Protein AF-A0A5R8U730-F1 (afdb_monomer_lite)

Foldseek 3Di:
DPVVVVVVVCVVCVCVCVCVVCDPPCDPPRYPVPDDDDPPPDQLQRVLVVLLVPDDVVLSLLLQLVVQVLFVVVCVPPQVPGAASDDPCCCPPDPDDHSNLSVSCSVVVVSQPVSSVGDDDDPVCVVVSSVVSVVVCVVVVRD

Structure (mmCIF, N/CA/C/O backbone):
data_AF-A0A5R8U730-F1
#
_entry.id   AF-A0A5R8U730-F1
#
loop_
_atom_site.group_PDB
_atom_site.id
_atom_site.type_symbol
_atom_site.label_atom_id
_atom_site.label_alt_id
_atom_site.label_comp_id
_atom_site.label_asym_id
_atom_site.label_entity_id
_atom_site.label_seq_id
_atom_site.pdbx_PDB_ins_code
_atom_site.Cartn_x
_atom_site.Cartn_y
_atom_site.Cartn_z
_atom_site.occupancy
_atom_site.B_iso_or_equiv
_atom_site.auth_seq_id
_atom_site.auth_comp_id
_atom_site.auth_asym_id
_atom_site.auth_atom_id
_atom_site.pdbx_PDB_model_num
ATOM 1 N N . LEU A 1 1 ? 39.259 -8.592 -41.202 1.00 67.50 1 LEU A N 1
ATOM 2 C CA . LEU A 1 1 ? 38.233 -8.203 -40.204 1.00 67.50 1 LEU A CA 1
ATOM 3 C C . LEU A 1 1 ? 38.074 -9.376 -39.249 1.00 67.50 1 LEU A C 1
ATOM 5 O O . LEU A 1 1 ? 37.903 -10.472 -39.754 1.00 67.50 1 LEU A O 1
ATOM 9 N N . GLU A 1 2 ? 38.203 -9.172 -37.933 1.00 87.56 2 GLU A N 1
ATOM 10 C CA . GLU A 1 2 ? 38.103 -10.223 -36.897 1.00 87.56 2 GLU A CA 1
ATOM 11 C C . GLU A 1 2 ? 36.665 -10.329 -36.352 1.00 87.56 2 GLU A C 1
ATOM 13 O O . GLU A 1 2 ? 36.294 -9.559 -35.462 1.00 87.56 2 GLU A O 1
ATOM 18 N N . PRO A 1 3 ? 35.821 -11.239 -36.865 1.00 86.38 3 PRO A N 1
ATOM 19 C CA . PRO A 1 3 ? 34.377 -11.198 -36.610 1.00 86.38 3 PRO A CA 1
ATOM 20 C C . PRO A 1 3 ? 34.025 -11.447 -35.136 1.00 86.38 3 PRO A C 1
ATOM 22 O O . PRO A 1 3 ? 33.145 -10.794 -34.584 1.00 86.38 3 PRO A O 1
ATOM 25 N N . GLU A 1 4 ? 34.784 -12.328 -34.483 1.00 88.12 4 GLU A N 1
ATOM 26 C CA . GLU A 1 4 ? 34.687 -12.690 -33.060 1.00 88.12 4 GLU A CA 1
ATOM 27 C C . GLU A 1 4 ? 34.870 -11.491 -32.113 1.00 88.12 4 GLU A C 1
ATOM 29 O O . GLU A 1 4 ? 34.226 -11.383 -31.066 1.00 88.12 4 GLU A O 1
ATOM 34 N N . THR A 1 5 ? 35.783 -10.581 -32.456 1.00 86.12 5 THR A N 1
ATOM 35 C CA . THR A 1 5 ? 36.092 -9.396 -31.645 1.00 86.12 5 THR A CA 1
ATOM 36 C C . THR A 1 5 ? 34.988 -8.346 -31.797 1.00 86.12 5 THR A C 1
ATOM 38 O O . THR A 1 5 ? 34.553 -7.748 -30.810 1.00 86.12 5 THR A O 1
ATOM 41 N N . TRP A 1 6 ? 34.471 -8.176 -33.017 1.00 87.56 6 TRP A N 1
ATOM 42 C CA . TRP A 1 6 ? 33.364 -7.264 -33.311 1.00 87.56 6 TRP A CA 1
ATOM 43 C C . TRP A 1 6 ? 32.038 -7.726 -32.701 1.00 87.56 6 TRP A C 1
ATOM 45 O O . TRP A 1 6 ? 31.327 -6.905 -32.126 1.00 87.56 6 TRP A O 1
ATOM 55 N N . ALA A 1 7 ? 31.736 -9.027 -32.733 1.00 88.44 7 ALA A N 1
ATOM 56 C CA . ALA A 1 7 ? 30.533 -9.583 -32.111 1.00 88.44 7 ALA A CA 1
ATOM 57 C C . ALA A 1 7 ? 30.479 -9.284 -30.602 1.00 88.44 7 ALA A C 1
ATOM 59 O O . ALA A 1 7 ? 29.495 -8.728 -30.114 1.00 88.44 7 ALA A O 1
ATOM 60 N N . ARG A 1 8 ? 31.583 -9.525 -29.878 1.00 87.31 8 ARG A N 1
ATOM 61 C CA . ARG A 1 8 ? 31.698 -9.218 -28.438 1.00 87.31 8 ARG A CA 1
ATOM 62 C C . ARG A 1 8 ? 31.551 -7.728 -28.126 1.00 87.31 8 ARG A C 1
ATOM 64 O O . ARG A 1 8 ? 31.033 -7.359 -27.071 1.00 87.31 8 ARG A O 1
ATOM 71 N N . MET A 1 9 ? 32.013 -6.854 -29.020 1.00 85.38 9 MET A N 1
ATOM 72 C CA . MET A 1 9 ? 31.825 -5.408 -28.879 1.00 85.38 9 MET A CA 1
ATOM 73 C C . MET A 1 9 ? 30.354 -5.015 -29.079 1.00 85.38 9 MET A C 1
ATOM 75 O O . MET A 1 9 ? 29.812 -4.265 -28.267 1.00 85.38 9 MET A O 1
ATOM 79 N N . CYS A 1 10 ? 29.695 -5.547 -30.111 1.00 84.44 10 CYS A N 1
ATOM 80 C CA . CYS A 1 10 ? 28.279 -5.301 -30.381 1.00 84.44 10 CYS A CA 1
ATOM 81 C C . CYS A 1 10 ? 27.374 -5.802 -29.245 1.00 84.44 10 CYS A C 1
ATOM 83 O O . CYS A 1 10 ? 26.466 -5.079 -28.837 1.00 84.44 10 CYS A O 1
ATOM 85 N N . GLU A 1 11 ? 27.654 -6.973 -28.665 1.00 86.44 11 GLU A N 1
ATOM 86 C CA . GLU A 1 11 ? 26.903 -7.509 -27.519 1.00 86.44 11 GLU A CA 1
ATOM 87 C C . GLU A 1 11 ? 26.952 -6.584 -26.298 1.00 86.44 11 GLU A C 1
ATOM 89 O O . GLU A 1 11 ? 25.924 -6.322 -25.673 1.00 86.44 11 GLU A O 1
ATOM 94 N N . ARG A 1 12 ? 28.123 -6.010 -25.990 1.00 84.50 12 ARG A N 1
ATOM 95 C CA . ARG A 1 12 ? 28.273 -5.064 -24.870 1.00 84.50 12 ARG A CA 1
ATOM 96 C C . ARG A 1 12 ? 27.433 -3.798 -25.041 1.00 84.50 12 ARG A C 1
ATOM 98 O O . ARG A 1 12 ? 26.999 -3.223 -24.046 1.00 84.50 12 ARG A O 1
ATOM 105 N N . VAL A 1 13 ? 27.208 -3.361 -26.280 1.00 80.44 13 VAL A N 1
ATOM 106 C CA . VAL A 1 13 ? 26.470 -2.125 -26.600 1.00 80.44 13 VAL A CA 1
ATOM 107 C C . VAL A 1 13 ? 24.984 -2.394 -26.881 1.00 80.44 13 VAL A C 1
ATOM 109 O O . VAL A 1 13 ? 24.175 -1.469 -26.821 1.00 80.44 13 VAL A O 1
ATOM 112 N N . SER A 1 14 ? 24.584 -3.656 -27.080 1.00 76.81 14 SER A N 1
ATOM 113 C CA . SER A 1 14 ? 23.208 -4.053 -27.420 1.00 76.81 14 SER A CA 1
ATOM 114 C C . SER A 1 14 ? 22.145 -3.600 -26.404 1.00 76.81 14 SER A C 1
ATOM 116 O O . SER A 1 14 ? 20.974 -3.494 -26.758 1.00 76.81 14 SER A O 1
ATOM 118 N N . GLY A 1 15 ? 22.525 -3.313 -25.154 1.00 73.12 15 GLY A N 1
ATOM 119 C CA . GLY A 1 15 ? 21.620 -2.816 -24.110 1.00 73.12 15 GLY A CA 1
ATOM 120 C C . GLY A 1 15 ? 21.614 -1.295 -23.914 1.00 73.12 15 GLY A C 1
ATOM 121 O O . GLY A 1 15 ? 20.740 -0.788 -23.213 1.00 73.12 15 GLY A O 1
ATOM 122 N N . ALA A 1 16 ? 22.544 -0.546 -24.517 1.00 80.12 16 ALA A N 1
ATOM 123 C CA . ALA A 1 16 ? 22.732 0.883 -24.236 1.00 80.12 16 ALA A CA 1
ATOM 124 C C . ALA A 1 16 ? 21.525 1.750 -24.653 1.00 80.12 16 ALA A C 1
ATOM 126 O O . ALA A 1 16 ? 21.223 2.748 -24.004 1.00 80.12 16 ALA A O 1
ATOM 127 N N . ALA A 1 17 ? 20.795 1.337 -25.694 1.00 74.69 17 ALA A N 1
ATOM 128 C CA . ALA A 1 17 ? 19.602 2.030 -26.185 1.00 74.69 17 ALA A CA 1
ATOM 129 C C . ALA A 1 17 ? 18.300 1.633 -25.460 1.00 74.69 17 ALA A C 1
ATOM 131 O O . ALA A 1 17 ? 17.263 2.254 -25.687 1.00 74.69 17 ALA A O 1
ATOM 132 N N . SER A 1 18 ? 18.331 0.628 -24.574 1.00 70.38 18 SER A N 1
ATOM 133 C CA . SER A 1 18 ? 17.130 0.132 -23.882 1.00 70.38 18 SER A CA 1
ATOM 134 C C . SER A 1 18 ? 16.430 1.226 -23.070 1.00 70.38 18 SER A C 1
ATOM 136 O O . SER A 1 18 ? 15.211 1.349 -23.127 1.00 70.38 18 SER A O 1
ATOM 138 N N . GLY A 1 19 ? 17.188 2.093 -22.393 1.00 67.44 19 GLY A N 1
ATOM 139 C CA . GLY A 1 19 ? 16.629 3.234 -21.670 1.00 67.44 19 GLY A CA 1
ATOM 140 C C . GLY A 1 19 ? 15.845 4.185 -22.579 1.00 67.44 19 GLY A C 1
ATOM 141 O O . GLY A 1 19 ? 14.749 4.588 -22.222 1.00 67.44 19 GLY A O 1
ATOM 142 N N . ALA A 1 20 ? 16.348 4.497 -23.776 1.00 72.50 20 ALA A N 1
ATOM 143 C CA . ALA A 1 20 ? 15.656 5.380 -24.719 1.00 72.50 20 ALA A CA 1
ATOM 144 C C . ALA A 1 20 ? 14.401 4.731 -25.329 1.00 72.50 20 ALA A C 1
ATOM 146 O O . ALA A 1 20 ? 13.401 5.416 -25.537 1.00 72.50 20 ALA A O 1
ATOM 147 N N . LEU A 1 21 ? 14.445 3.419 -25.578 1.00 70.88 21 LEU A N 1
ATOM 148 C CA . LEU A 1 21 ? 13.317 2.657 -26.118 1.00 70.88 21 LEU A CA 1
ATOM 149 C C . LEU A 1 21 ? 12.188 2.503 -25.089 1.00 70.88 21 LEU A C 1
ATOM 151 O O . LEU A 1 21 ? 11.030 2.747 -25.409 1.00 70.88 21 LEU A O 1
ATOM 155 N N . TYR A 1 22 ? 12.523 2.169 -23.840 1.00 65.31 22 TYR A N 1
ATOM 156 C CA . TYR A 1 22 ? 11.533 1.806 -22.822 1.00 65.31 22 TYR A CA 1
ATOM 157 C C . TYR A 1 22 ? 11.167 2.938 -21.848 1.00 65.31 22 TYR A C 1
ATOM 159 O O . TYR A 1 22 ? 10.147 2.830 -21.171 1.00 65.31 22 TYR A O 1
ATOM 167 N N . ALA A 1 23 ? 11.925 4.043 -21.766 1.00 60.84 23 ALA A N 1
ATOM 168 C CA . ALA A 1 23 ? 11.637 5.124 -20.805 1.00 60.84 23 ALA A CA 1
ATOM 169 C C . ALA A 1 23 ? 10.269 5.797 -21.013 1.00 60.84 23 ALA A C 1
ATOM 171 O O . ALA A 1 23 ? 9.670 6.279 -20.049 1.00 60.84 23 ALA A O 1
ATOM 172 N N . ASN A 1 24 ? 9.774 5.828 -22.254 1.00 57.91 24 ASN A N 1
ATOM 173 C CA . ASN A 1 24 ? 8.468 6.396 -22.597 1.00 57.91 24 ASN A CA 1
ATOM 174 C C . ASN A 1 24 ? 7.359 5.343 -22.725 1.00 57.91 24 ASN A C 1
ATOM 176 O O . ASN A 1 24 ? 6.182 5.708 -22.818 1.00 57.91 24 ASN A O 1
ATOM 180 N N . GLU A 1 25 ? 7.695 4.051 -22.705 1.00 58.91 25 GLU A N 1
ATOM 181 C CA . GLU A 1 25 ? 6.683 3.005 -22.701 1.00 58.91 25 GLU A CA 1
ATOM 182 C C . GLU A 1 25 ? 5.995 2.986 -21.343 1.00 58.91 25 GLU A C 1
ATOM 184 O O . GLU A 1 25 ? 6.603 2.746 -20.304 1.00 58.91 25 GLU A O 1
ATOM 189 N N . SER A 1 26 ? 4.689 3.244 -21.346 1.00 53.78 26 SER A N 1
ATOM 190 C CA . SER A 1 26 ? 3.850 3.258 -20.147 1.00 53.78 26 SER A CA 1
ATOM 191 C C . SER A 1 26 ? 3.392 1.847 -19.736 1.00 53.78 26 SER A C 1
ATOM 193 O O . SER A 1 26 ? 2.219 1.622 -19.452 1.00 53.78 26 SER A O 1
ATOM 195 N N . GLY A 1 27 ? 4.322 0.885 -19.736 1.00 52.81 27 GLY A N 1
ATOM 196 C CA . GLY A 1 27 ? 4.113 -0.502 -19.307 1.00 52.81 27 GLY A CA 1
ATOM 197 C C . GLY A 1 27 ? 4.359 -0.758 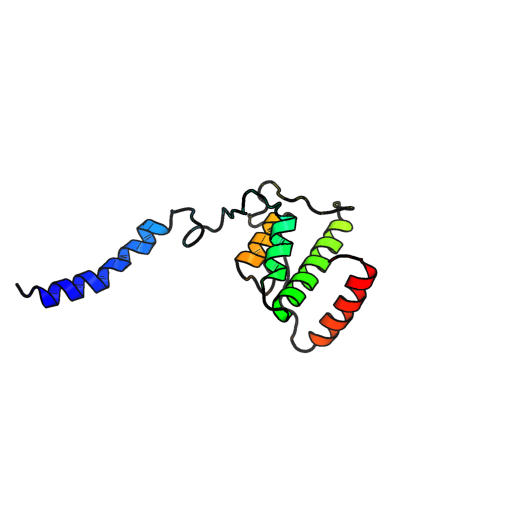-17.811 1.00 52.81 27 GLY A C 1
ATOM 198 O O . GLY A 1 27 ? 4.865 0.087 -17.079 1.00 52.81 27 GLY A O 1
ATOM 199 N N . ALA A 1 28 ? 4.031 -1.960 -17.334 1.00 51.25 28 ALA A N 1
ATOM 200 C CA . ALA A 1 28 ? 4.150 -2.323 -15.915 1.00 51.25 28 ALA A CA 1
ATOM 201 C C . ALA A 1 28 ? 5.602 -2.423 -15.391 1.00 51.25 28 ALA A C 1
ATOM 203 O O . ALA A 1 28 ? 5.801 -2.394 -14.180 1.00 51.25 28 ALA A O 1
ATOM 204 N N . TYR A 1 29 ? 6.596 -2.550 -16.282 1.00 49.34 29 TYR A N 1
ATOM 205 C CA . TYR A 1 29 ? 7.969 -2.930 -15.921 1.00 49.34 29 TYR A CA 1
ATOM 206 C C . TYR A 1 29 ? 8.986 -1.768 -15.965 1.00 49.34 29 TYR A C 1
ATOM 208 O O . TYR A 1 29 ? 9.798 -1.647 -15.054 1.00 49.34 29 TYR A O 1
ATOM 216 N N . PHE A 1 30 ? 8.925 -0.881 -16.972 1.00 49.22 30 PHE A N 1
ATOM 217 C CA . PHE A 1 30 ? 9.907 0.210 -17.164 1.00 49.22 30 PHE A CA 1
ATOM 218 C C . PHE A 1 30 ? 9.330 1.639 -17.066 1.00 49.22 30 PHE A C 1
ATOM 220 O O . PHE A 1 30 ? 10.084 2.610 -17.091 1.00 49.22 30 PHE A O 1
ATOM 227 N N . ALA A 1 31 ? 8.011 1.801 -16.922 1.00 52.47 31 ALA A N 1
ATOM 228 C CA . ALA A 1 31 ? 7.358 3.102 -17.060 1.00 52.47 31 ALA A CA 1
ATOM 229 C C . ALA A 1 31 ? 7.421 4.031 -15.842 1.00 52.47 31 ALA A C 1
ATOM 231 O O . ALA A 1 31 ? 7.448 3.605 -14.681 1.00 52.47 31 ALA A O 1
ATOM 232 N N . LEU A 1 32 ? 7.168 5.325 -16.106 1.00 53.03 32 LEU A N 1
ATOM 233 C CA . LEU A 1 32 ? 6.401 6.179 -15.193 1.00 53.03 32 LEU A CA 1
ATOM 234 C C . LEU A 1 32 ? 5.197 5.374 -14.678 1.00 53.03 32 LEU A C 1
ATOM 236 O O . LEU A 1 32 ? 4.263 5.132 -15.433 1.00 53.03 32 LEU A O 1
ATOM 240 N N . HIS A 1 33 ? 5.224 4.968 -13.406 1.00 56.75 33 HIS A N 1
ATOM 241 C CA . HIS A 1 33 ? 4.247 4.116 -12.714 1.00 56.75 33 HIS A CA 1
ATOM 242 C C . HIS A 1 33 ? 2.845 4.768 -12.594 1.00 56.75 33 HIS A C 1
ATOM 244 O O . HIS A 1 33 ? 2.320 4.981 -11.493 1.00 56.75 33 HIS A O 1
ATOM 250 N N . LYS A 1 34 ? 2.266 5.166 -13.727 1.00 57.81 34 LYS A N 1
ATOM 251 C CA . LYS A 1 34 ? 1.013 5.906 -13.879 1.00 57.81 34 LYS A CA 1
ATOM 252 C C . LYS A 1 34 ? -0.177 4.976 -14.060 1.00 57.81 34 LYS A C 1
ATOM 254 O O . LYS A 1 34 ? -1.290 5.394 -13.774 1.00 57.81 34 LYS A O 1
ATOM 259 N N . ARG A 1 35 ? 0.039 3.742 -14.519 1.00 66.50 35 ARG A N 1
ATOM 260 C CA . ARG A 1 35 ? -1.029 2.778 -14.788 1.00 66.50 35 ARG A CA 1
ATOM 261 C C . ARG A 1 35 ? -0.723 1.453 -14.109 1.00 66.50 35 ARG A C 1
ATOM 263 O O . ARG A 1 35 ? 0.337 0.878 -14.315 1.00 66.50 35 ARG A O 1
ATOM 270 N N . ILE A 1 36 ? -1.659 1.010 -13.279 1.00 81.00 36 ILE A N 1
ATOM 271 C CA . ILE A 1 36 ? -1.699 -0.340 -12.725 1.00 81.00 36 ILE A CA 1
ATOM 272 C C . ILE A 1 36 ? -2.967 -1.009 -13.239 1.00 81.00 36 ILE A C 1
ATOM 274 O O . ILE A 1 36 ? -4.003 -0.357 -13.366 1.00 81.00 36 ILE A O 1
ATOM 278 N N . SER A 1 37 ? -2.881 -2.298 -13.541 1.00 83.62 37 SER A N 1
ATOM 279 C CA . SER A 1 37 ? -4.013 -3.112 -13.974 1.00 83.62 37 SER A CA 1
ATOM 280 C C . SER A 1 37 ? -4.295 -4.190 -12.937 1.00 83.62 37 SER A C 1
ATOM 282 O O . SER A 1 37 ? -3.370 -4.807 -12.411 1.00 83.62 37 SER A O 1
ATOM 284 N N . LYS A 1 38 ? -5.576 -4.432 -12.673 1.00 89.75 38 LYS A N 1
ATOM 285 C CA . LYS A 1 38 ? -6.061 -5.594 -11.925 1.00 89.75 38 LYS A CA 1
ATOM 286 C C . LYS A 1 38 ? -6.675 -6.611 -12.895 1.00 89.75 38 LYS A C 1
ATOM 288 O O . LYS A 1 38 ? -7.121 -6.201 -13.972 1.00 89.75 38 LYS A O 1
ATOM 293 N N . PRO A 1 39 ? -6.760 -7.900 -12.533 1.00 91.00 39 PRO A N 1
ATOM 294 C CA . PRO A 1 39 ? -7.528 -8.865 -13.314 1.00 91.00 39 PRO A CA 1
ATOM 295 C C . PRO A 1 39 ? -8.997 -8.434 -13.454 1.00 91.00 39 PRO A C 1
ATOM 297 O O . PRO A 1 39 ? -9.563 -7.815 -12.549 1.00 91.00 39 PRO A O 1
ATOM 300 N N . ALA A 1 40 ? -9.625 -8.767 -14.585 1.00 89.12 40 ALA A N 1
ATOM 301 C CA . ALA A 1 40 ? -10.964 -8.278 -14.935 1.00 89.12 40 ALA A CA 1
ATOM 302 C C . ALA A 1 40 ? -12.056 -8.673 -13.922 1.00 89.12 40 ALA A C 1
ATOM 304 O O . ALA A 1 40 ? -12.980 -7.901 -13.691 1.00 89.12 40 ALA A O 1
ATOM 305 N N . HIS A 1 41 ? -11.923 -9.840 -13.287 1.00 90.81 41 HIS A N 1
ATOM 306 C CA . HIS A 1 41 ? -12.890 -10.384 -12.328 1.00 90.81 41 HIS A CA 1
ATOM 307 C C . HIS A 1 41 ? -12.723 -9.857 -10.893 1.00 90.81 41 HIS A C 1
ATOM 309 O O . HIS A 1 41 ? -13.507 -10.215 -10.020 1.00 90.81 41 HIS A O 1
ATOM 315 N N . HIS A 1 42 ? -11.722 -9.013 -10.628 1.00 91.88 42 HIS A N 1
ATOM 316 C CA . HIS A 1 42 ? -11.488 -8.444 -9.302 1.00 91.88 42 HIS A CA 1
ATOM 317 C C . HIS A 1 42 ? -11.942 -6.985 -9.220 1.00 91.88 42 HIS A C 1
ATOM 319 O O . HIS A 1 42 ? -11.743 -6.211 -10.153 1.00 91.88 42 HIS A O 1
ATOM 325 N N . THR A 1 43 ? -12.487 -6.573 -8.077 1.00 95.69 43 THR A N 1
ATOM 326 C CA . THR A 1 43 ? -12.478 -5.170 -7.609 1.00 95.69 43 THR A CA 1
ATOM 327 C C . THR A 1 43 ? -11.099 -4.822 -7.048 1.00 95.69 43 THR A C 1
ATOM 329 O O . THR A 1 43 ? -10.347 -5.733 -6.687 1.00 95.69 43 THR A O 1
ATOM 332 N N . TRP A 1 44 ? -10.733 -3.543 -6.937 1.00 95.19 44 TRP A N 1
ATOM 333 C CA . TRP A 1 44 ? -9.448 -3.184 -6.317 1.00 95.19 44 TRP A CA 1
ATOM 334 C C . TRP A 1 44 ? -9.386 -3.618 -4.862 1.00 95.19 44 TRP A C 1
ATOM 336 O O . TRP A 1 44 ? -8.361 -4.139 -4.433 1.00 95.19 44 TRP A O 1
ATOM 346 N N . ARG A 1 45 ? -10.492 -3.501 -4.125 1.00 95.00 45 ARG A N 1
ATOM 347 C CA . ARG A 1 45 ? -10.594 -4.044 -2.772 1.00 95.00 45 ARG A CA 1
ATOM 348 C C . ARG A 1 45 ? -10.333 -5.549 -2.724 1.00 95.00 45 ARG A C 1
ATOM 350 O O . ARG A 1 45 ? -9.482 -5.986 -1.955 1.00 95.00 45 ARG A O 1
ATOM 357 N N . SER A 1 46 ? -11.009 -6.346 -3.559 1.00 95.31 46 SER A N 1
ATOM 358 C CA . SER A 1 46 ? -10.792 -7.805 -3.583 1.00 95.31 46 SER A CA 1
ATOM 359 C C . SER A 1 46 ? -9.367 -8.169 -4.006 1.00 95.31 46 SER A C 1
ATOM 361 O O . SER A 1 46 ? -8.783 -9.105 -3.467 1.00 95.31 46 SER A O 1
ATOM 363 N N . TYR A 1 47 ? -8.782 -7.390 -4.919 1.00 95.44 47 TYR A N 1
ATOM 364 C CA . TYR A 1 47 ? -7.411 -7.584 -5.360 1.00 95.44 47 TYR A CA 1
ATOM 365 C C . TYR A 1 47 ? -6.407 -7.256 -4.251 1.00 95.44 47 TYR A C 1
ATOM 367 O O . TYR A 1 47 ? -5.452 -8.000 -4.060 1.00 95.44 47 TYR A O 1
ATOM 375 N N . ALA A 1 48 ? -6.643 -6.202 -3.461 1.00 95.69 48 ALA A N 1
ATOM 376 C CA . ALA A 1 48 ? -5.824 -5.890 -2.292 1.00 95.69 48 ALA A CA 1
ATOM 377 C C . ALA A 1 48 ? -5.826 -7.043 -1.279 1.00 95.69 48 ALA A C 1
ATOM 379 O O . ALA A 1 48 ? -4.763 -7.407 -0.783 1.00 95.69 48 ALA A O 1
ATOM 380 N N . MET A 1 49 ? -6.994 -7.638 -1.007 1.00 95.50 49 MET A N 1
ATOM 381 C CA . MET A 1 49 ? -7.097 -8.795 -0.107 1.00 95.50 49 MET A CA 1
ATOM 382 C C . MET A 1 49 ? -6.326 -9.995 -0.655 1.00 95.50 49 MET A C 1
ATOM 384 O O . MET A 1 49 ? -5.484 -10.546 0.045 1.00 95.50 49 MET A O 1
ATOM 388 N N . PHE A 1 50 ? -6.516 -10.318 -1.937 1.00 95.50 50 PHE A N 1
ATOM 389 C CA . PHE A 1 50 ? -5.766 -11.381 -2.605 1.00 95.50 50 PHE A CA 1
ATOM 390 C C . PHE A 1 50 ? -4.245 -11.177 -2.497 1.00 95.50 50 PHE A C 1
ATOM 392 O O . PHE A 1 50 ? -3.517 -12.096 -2.133 1.00 95.50 50 PHE A O 1
ATOM 399 N N . LEU A 1 51 ? -3.753 -9.959 -2.750 1.00 94.44 51 LEU A N 1
ATOM 400 C CA . LEU A 1 51 ? -2.327 -9.643 -2.628 1.00 94.44 51 LEU A CA 1
ATOM 401 C C . LEU A 1 51 ? -1.803 -9.838 -1.197 1.00 94.44 51 LEU A C 1
ATOM 403 O O . LEU A 1 51 ? -0.673 -10.292 -1.022 1.00 94.44 51 LEU A O 1
ATOM 407 N N . LEU A 1 52 ? -2.605 -9.498 -0.185 1.00 95.50 52 LEU A N 1
ATOM 408 C CA . LEU A 1 52 ? -2.257 -9.694 1.225 1.00 95.50 52 LEU A CA 1
ATOM 409 C C . LEU A 1 52 ? -2.251 -11.173 1.630 1.00 95.50 52 LEU A C 1
ATOM 411 O O . LEU A 1 52 ? -1.489 -11.547 2.520 1.00 95.50 52 LEU A O 1
ATOM 415 N N . ASP A 1 53 ? -3.075 -12.003 0.998 1.00 95.12 53 ASP A N 1
ATOM 416 C CA . ASP A 1 53 ? -3.172 -13.433 1.307 1.00 95.12 53 ASP A CA 1
ATOM 417 C C . ASP A 1 53 ? -2.057 -14.253 0.645 1.00 95.12 53 ASP A C 1
ATOM 419 O O . ASP A 1 53 ? -1.614 -15.255 1.200 1.00 95.12 53 ASP A O 1
ATOM 423 N N . VAL A 1 54 ? -1.558 -13.811 -0.513 1.00 94.88 54 VAL A N 1
ATOM 424 C CA . VAL A 1 54 ? -0.483 -14.502 -1.249 1.00 94.88 54 VAL A CA 1
ATOM 425 C C . VAL A 1 54 ? 0.916 -14.178 -0.701 1.00 94.88 54 VAL A C 1
ATOM 427 O O . VAL A 1 54 ? 1.867 -14.924 -0.934 1.00 94.88 54 VAL A O 1
ATOM 430 N N . MET A 1 55 ? 1.083 -13.069 0.024 1.00 93.25 55 MET A N 1
ATOM 431 C CA . MET A 1 55 ? 2.390 -12.655 0.547 1.00 93.25 55 MET A CA 1
ATOM 432 C C . MET A 1 55 ? 2.731 -13.292 1.910 1.00 93.25 55 MET A C 1
ATOM 434 O O . MET A 1 55 ? 1.833 -13.704 2.643 1.00 93.25 55 MET A O 1
ATOM 438 N N . PRO A 1 56 ? 4.021 -13.336 2.310 1.00 96.31 56 PRO A N 1
ATOM 439 C CA . PRO A 1 56 ? 4.425 -13.895 3.600 1.00 96.31 56 PRO A CA 1
ATOM 440 C C . PRO A 1 56 ? 3.716 -13.235 4.788 1.00 96.31 56 PRO A C 1
ATOM 442 O O . PRO A 1 56 ? 3.616 -12.007 4.854 1.00 96.31 56 PRO A O 1
ATOM 445 N N . GLU A 1 57 ? 3.310 -14.046 5.766 1.00 93.75 57 GLU A N 1
ATOM 446 C CA . GLU A 1 57 ? 2.429 -13.651 6.876 1.00 93.75 57 GLU A CA 1
ATOM 447 C C . GLU A 1 57 ? 2.903 -12.395 7.623 1.00 93.75 57 GLU A C 1
ATOM 449 O O . GLU A 1 57 ? 2.133 -11.456 7.821 1.00 93.75 57 GLU A O 1
ATOM 454 N N . ARG A 1 58 ? 4.195 -12.318 7.961 1.00 92.00 58 ARG A N 1
ATOM 455 C CA . ARG A 1 58 ? 4.777 -11.163 8.667 1.00 92.00 58 ARG A CA 1
ATOM 456 C C . ARG A 1 58 ? 4.654 -9.861 7.869 1.00 92.00 58 ARG A C 1
ATOM 458 O O . ARG A 1 58 ? 4.392 -8.799 8.434 1.00 92.00 58 ARG A O 1
ATOM 465 N N . THR A 1 59 ? 4.867 -9.934 6.559 1.00 92.94 59 THR A N 1
ATOM 466 C CA . THR A 1 59 ? 4.758 -8.781 5.660 1.00 92.94 59 THR A CA 1
ATOM 467 C C . THR A 1 59 ? 3.293 -8.395 5.478 1.00 92.94 59 THR A C 1
ATOM 469 O O . THR A 1 59 ? 2.954 -7.214 5.569 1.00 92.94 59 THR A O 1
ATOM 472 N N . ALA A 1 60 ? 2.419 -9.390 5.314 1.00 94.75 60 ALA A N 1
ATOM 473 C CA . ALA A 1 60 ? 0.979 -9.198 5.228 1.00 94.75 60 ALA A CA 1
ATOM 474 C C . ALA A 1 60 ? 0.426 -8.500 6.476 1.00 94.75 60 ALA A C 1
ATOM 476 O O . ALA A 1 60 ? -0.314 -7.527 6.365 1.00 94.75 60 ALA A O 1
ATOM 477 N N . GLU A 1 61 ? 0.806 -8.953 7.674 1.00 93.75 61 GLU A N 1
ATOM 478 C CA . GLU A 1 61 ? 0.361 -8.369 8.940 1.00 93.75 61 GLU A CA 1
ATOM 479 C C . GLU A 1 61 ? 0.795 -6.906 9.074 1.00 93.75 61 GLU A C 1
ATOM 481 O O . GLU A 1 61 ? 0.001 -6.049 9.475 1.00 93.75 61 GLU A O 1
ATOM 486 N N . HIS A 1 62 ? 2.030 -6.592 8.679 1.00 93.69 62 HIS A N 1
ATOM 487 C CA . HIS A 1 62 ? 2.525 -5.219 8.661 1.00 93.69 62 HIS A CA 1
ATOM 488 C C . HIS A 1 62 ? 1.684 -4.317 7.746 1.00 93.69 62 HIS A C 1
ATOM 490 O O . HIS A 1 62 ? 1.239 -3.251 8.184 1.00 93.69 62 HIS A O 1
ATOM 496 N N . TYR A 1 63 ? 1.395 -4.755 6.516 1.00 95.44 63 TYR A N 1
ATOM 497 C CA . TYR A 1 63 ? 0.521 -4.009 5.609 1.00 95.44 63 TYR A CA 1
ATOM 498 C C . TYR A 1 63 ? -0.913 -3.909 6.137 1.00 95.44 63 TYR A C 1
ATOM 500 O O . TYR A 1 63 ? -1.465 -2.810 6.148 1.00 95.44 63 TYR A O 1
ATOM 508 N N . ARG A 1 64 ? -1.503 -4.997 6.652 1.00 95.38 64 ARG A N 1
ATOM 509 C CA . ARG A 1 64 ? -2.852 -4.993 7.251 1.00 95.38 64 ARG A CA 1
ATOM 510 C C . ARG A 1 64 ? -2.956 -3.977 8.386 1.00 95.38 64 ARG A C 1
ATOM 512 O O . ARG A 1 64 ? -3.914 -3.211 8.434 1.00 95.38 64 ARG A O 1
ATOM 519 N N . ASN A 1 65 ? -1.948 -3.896 9.255 1.00 94.19 65 ASN A N 1
ATOM 520 C CA . ASN A 1 65 ? -1.910 -2.910 10.337 1.00 94.19 65 ASN A CA 1
ATOM 521 C C . ASN A 1 65 ? -1.879 -1.467 9.809 1.00 94.19 65 ASN A C 1
ATOM 523 O O . ASN A 1 65 ? -2.578 -0.603 10.338 1.00 94.19 65 ASN A O 1
ATOM 527 N N . LYS A 1 66 ? -1.098 -1.191 8.759 1.00 94.69 66 LYS A N 1
ATOM 528 C CA . LYS A 1 66 ? -1.030 0.143 8.141 1.00 94.69 66 LYS A CA 1
ATOM 529 C C . LYS A 1 66 ? -2.326 0.501 7.414 1.00 94.69 66 LYS A C 1
ATOM 531 O O . LYS A 1 66 ? -2.848 1.593 7.623 1.00 94.69 66 LYS A O 1
ATOM 536 N N . ILE A 1 67 ? -2.881 -0.429 6.640 1.00 95.31 67 ILE A N 1
ATOM 537 C CA . ILE A 1 67 ? -4.149 -0.252 5.925 1.00 95.31 67 ILE A CA 1
ATOM 538 C C . ILE A 1 67 ? -5.293 -0.019 6.917 1.00 95.31 67 ILE A C 1
ATOM 540 O O . ILE A 1 67 ? -6.062 0.914 6.730 1.00 95.31 67 ILE A O 1
ATOM 544 N N . ALA A 1 68 ? -5.368 -0.770 8.020 1.00 94.44 68 ALA A N 1
ATOM 545 C CA . ALA A 1 68 ? -6.393 -0.560 9.044 1.00 94.44 68 ALA A CA 1
ATOM 546 C C . ALA A 1 68 ? -6.337 0.854 9.651 1.00 94.44 68 ALA A C 1
ATOM 548 O O . ALA A 1 68 ? -7.371 1.497 9.820 1.00 94.44 68 ALA A O 1
ATOM 549 N N . VAL A 1 69 ? -5.135 1.376 9.936 1.00 94.06 69 VAL A N 1
ATOM 550 C CA . VAL A 1 69 ? -4.970 2.769 10.397 1.00 94.06 69 VAL A CA 1
ATOM 551 C C . VAL A 1 69 ? -5.412 3.763 9.326 1.00 94.06 69 VAL A C 1
ATOM 553 O O . VAL A 1 69 ? -6.073 4.745 9.654 1.00 94.06 69 VAL A O 1
ATOM 556 N N . TYR A 1 70 ? -5.056 3.512 8.066 1.00 94.69 70 TYR A N 1
ATOM 557 C CA . TYR A 1 70 ? -5.428 4.362 6.937 1.00 94.69 70 TYR A CA 1
ATOM 558 C C . TYR A 1 70 ? -6.953 4.439 6.776 1.00 94.69 70 TYR A C 1
ATOM 560 O O . TYR A 1 70 ? -7.516 5.531 6.787 1.00 94.69 70 TYR A O 1
ATOM 568 N N . LEU A 1 71 ? -7.633 3.290 6.738 1.00 93.69 71 LEU A N 1
ATOM 569 C CA . LEU A 1 71 ? -9.093 3.210 6.643 1.00 93.69 71 LEU A CA 1
ATOM 570 C C . LEU A 1 71 ? -9.766 3.905 7.828 1.00 93.69 71 LEU A C 1
ATOM 572 O O . LEU A 1 71 ? -10.630 4.757 7.634 1.00 93.69 71 LEU A O 1
ATOM 576 N N . ARG A 1 72 ? -9.307 3.630 9.056 1.00 92.62 72 ARG A N 1
ATOM 577 C CA . ARG A 1 72 ? -9.850 4.268 10.262 1.00 92.62 72 ARG A CA 1
ATOM 578 C C . ARG A 1 72 ? -9.707 5.790 10.234 1.00 92.62 72 ARG A C 1
ATOM 580 O O . ARG A 1 72 ? -10.588 6.502 10.709 1.00 92.62 72 ARG A O 1
ATOM 587 N N . TRP A 1 73 ? -8.603 6.300 9.697 1.00 93.50 73 TRP A N 1
ATOM 588 C CA . TRP A 1 73 ? -8.388 7.737 9.569 1.00 93.50 73 TRP A CA 1
ATOM 589 C C . TRP A 1 73 ? -9.413 8.373 8.619 1.00 93.50 73 TRP A C 1
ATOM 591 O O . TRP A 1 73 ? -10.035 9.372 8.985 1.00 93.50 73 TRP A O 1
ATOM 601 N N . TYR A 1 74 ? -9.659 7.769 7.451 1.00 92.75 74 TYR A N 1
ATOM 602 C CA . TYR A 1 74 ? -10.631 8.284 6.476 1.00 92.75 74 TYR A CA 1
ATOM 603 C C . TYR A 1 74 ? -12.091 8.109 6.914 1.00 92.75 74 TYR A C 1
ATOM 605 O O . TYR A 1 74 ? -12.906 8.993 6.637 1.00 92.75 74 TYR A O 1
ATOM 613 N N . GLN A 1 75 ? -12.400 7.071 7.700 1.00 90.81 75 GLN A N 1
ATOM 614 C CA . GLN A 1 75 ? -13.711 6.911 8.347 1.00 90.81 75 GLN A CA 1
ATOM 615 C C . GLN A 1 75 ? -14.122 8.131 9.168 1.00 90.81 75 GLN A C 1
ATOM 617 O O . GLN A 1 75 ? -15.281 8.533 9.167 1.00 90.81 75 GLN A O 1
ATOM 622 N N . THR A 1 76 ? -13.158 8.784 9.817 1.00 89.31 76 THR A N 1
ATOM 623 C CA . THR A 1 76 ? -13.417 9.980 10.634 1.00 89.31 76 THR A CA 1
ATOM 624 C C . THR A 1 76 ? -13.449 11.296 9.847 1.00 89.31 76 THR A C 1
ATOM 626 O O . THR A 1 76 ? -13.675 12.345 10.442 1.00 89.31 76 THR A O 1
ATOM 629 N N . ARG A 1 77 ? -13.199 11.278 8.527 1.00 88.81 77 ARG A N 1
ATOM 630 C CA . ARG A 1 77 ? -12.957 12.487 7.707 1.00 88.81 77 ARG A CA 1
ATOM 631 C C . ARG A 1 77 ? -13.737 12.537 6.389 1.00 88.81 77 ARG A C 1
ATOM 633 O O . ARG A 1 77 ? -13.344 13.267 5.484 1.00 88.81 77 ARG A O 1
ATOM 640 N N . GLY A 1 78 ? -14.833 11.790 6.287 1.00 86.56 78 GLY A N 1
ATOM 641 C CA . GLY A 1 78 ? -15.754 11.880 5.145 1.00 86.56 78 GLY A CA 1
ATOM 642 C C . GLY A 1 78 ? -16.010 10.572 4.402 1.00 86.56 78 GLY A C 1
ATOM 643 O O . GLY A 1 78 ? -16.788 10.581 3.458 1.00 86.56 78 GLY A O 1
ATOM 644 N N . PHE A 1 79 ? -15.415 9.458 4.835 1.00 89.44 79 PHE A N 1
ATOM 645 C CA . PHE A 1 79 ? -15.683 8.126 4.279 1.00 89.44 79 PHE A CA 1
ATOM 646 C C . PHE A 1 79 ? -16.205 7.173 5.366 1.00 89.44 79 PHE A C 1
ATOM 648 O O . PHE A 1 79 ? -15.496 6.234 5.717 1.00 89.44 79 PHE A O 1
ATOM 655 N N . PRO A 1 80 ? -17.393 7.432 5.953 1.00 83.81 80 PRO A N 1
ATOM 656 C CA . PRO A 1 80 ? -17.865 6.737 7.156 1.00 83.81 80 PRO A CA 1
ATOM 657 C C . PRO A 1 80 ? -17.957 5.214 6.990 1.00 83.81 80 PRO A C 1
ATOM 659 O O . PRO A 1 80 ? -17.636 4.495 7.934 1.00 83.81 80 PRO A O 1
ATOM 662 N N . ASP A 1 81 ? -18.326 4.738 5.798 1.00 84.31 81 ASP A N 1
ATOM 663 C CA . ASP A 1 81 ? -18.449 3.309 5.502 1.00 84.31 81 ASP A CA 1
ATOM 664 C C . ASP A 1 81 ? -17.128 2.712 4.985 1.00 84.31 81 ASP A C 1
ATOM 666 O O . ASP A 1 81 ? -16.513 1.876 5.650 1.00 84.31 81 ASP A O 1
ATOM 670 N N . ASP A 1 82 ? -16.661 3.151 3.811 1.00 89.31 82 ASP A N 1
ATOM 671 C CA . ASP A 1 82 ? -15.416 2.685 3.187 1.00 89.31 82 ASP A CA 1
ATOM 672 C C . ASP A 1 82 ? -14.868 3.731 2.198 1.00 89.31 82 ASP A C 1
ATOM 674 O O . ASP A 1 82 ? -15.575 4.650 1.770 1.00 89.31 82 ASP A O 1
ATOM 678 N N . ILE A 1 83 ? -13.600 3.581 1.814 1.00 93.25 83 ILE A N 1
ATOM 679 C CA . ILE A 1 83 ? -12.998 4.352 0.724 1.00 93.25 83 ILE A CA 1
ATOM 680 C C . ILE A 1 83 ? -13.421 3.765 -0.636 1.00 93.25 83 ILE A C 1
ATOM 682 O O . ILE A 1 83 ? -13.609 2.552 -0.761 1.00 93.25 83 ILE A O 1
ATOM 686 N N . PRO A 1 84 ? -13.545 4.589 -1.687 1.00 94.81 84 PRO A N 1
ATOM 687 C CA . PRO A 1 84 ? -13.896 4.116 -3.022 1.00 94.81 84 PRO A CA 1
ATOM 688 C C . PRO A 1 84 ? -12.803 3.233 -3.639 1.00 94.81 84 PRO A C 1
ATOM 690 O O . PRO A 1 84 ? -11.618 3.310 -3.302 1.00 94.81 84 PRO A O 1
ATOM 693 N N . ASP A 1 85 ? -13.205 2.405 -4.602 1.00 92.81 85 ASP A N 1
ATOM 694 C CA . ASP A 1 85 ? -12.299 1.485 -5.291 1.00 92.81 85 ASP A CA 1
ATOM 695 C C . ASP A 1 85 ? -11.275 2.234 -6.168 1.00 92.81 85 ASP A C 1
ATOM 697 O O . ASP A 1 85 ? -10.090 1.898 -6.190 1.00 92.81 85 ASP A O 1
ATOM 701 N N . GLU A 1 86 ? -11.722 3.303 -6.834 1.00 92.44 86 GLU A N 1
ATOM 702 C CA . GLU A 1 86 ? -10.938 4.191 -7.696 1.00 92.44 86 GLU A CA 1
ATOM 703 C C . GLU A 1 86 ? -11.385 5.649 -7.521 1.00 92.44 86 GLU A C 1
ATOM 705 O O . GLU A 1 86 ? -12.569 5.906 -7.311 1.00 92.44 86 GLU A O 1
ATOM 710 N N . GLN A 1 87 ? -10.467 6.611 -7.665 1.00 91.69 87 GLN A N 1
ATOM 711 C CA . GLN A 1 87 ? -10.805 8.039 -7.783 1.00 91.69 87 GLN A CA 1
ATOM 712 C C . GLN A 1 87 ? -9.957 8.744 -8.839 1.00 91.69 87 GLN A C 1
ATOM 714 O O . GLN A 1 87 ? -8.871 8.288 -9.201 1.00 91.69 87 GLN A O 1
ATOM 719 N N . GLU A 1 88 ? -10.420 9.892 -9.325 1.00 88.50 88 GLU A N 1
ATOM 720 C CA . GLU A 1 88 ? -9.631 10.708 -10.243 1.00 88.50 88 GLU A CA 1
ATOM 721 C C . GLU A 1 88 ? -8.296 11.123 -9.596 1.00 88.50 88 GLU A C 1
ATO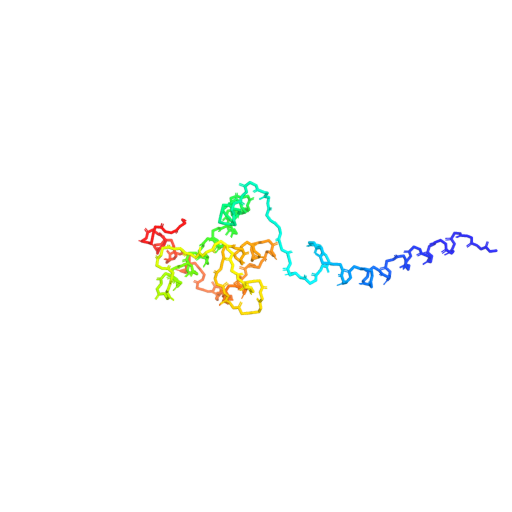M 723 O O . GLU A 1 88 ? -8.247 11.569 -8.451 1.00 88.50 88 GLU A O 1
ATOM 728 N N . ASN A 1 89 ? -7.191 10.963 -10.331 1.00 85.50 89 ASN A N 1
ATOM 729 C CA . ASN A 1 89 ? -5.836 11.322 -9.893 1.00 85.50 89 ASN A CA 1
ATOM 730 C C . ASN A 1 89 ? -5.324 10.624 -8.613 1.00 85.50 89 ASN A C 1
ATOM 732 O O . ASN A 1 89 ? -4.298 11.032 -8.062 1.00 85.50 89 ASN A O 1
ATOM 736 N N . ASP A 1 90 ? -5.948 9.527 -8.177 1.00 87.31 90 ASP A N 1
ATOM 737 C CA . ASP A 1 90 ? -5.557 8.787 -6.965 1.00 87.31 90 ASP A CA 1
ATOM 738 C C . ASP A 1 90 ? -4.170 8.128 -7.006 1.00 87.31 90 ASP A C 1
ATOM 740 O O . ASP A 1 90 ? -3.569 7.851 -5.967 1.00 87.31 90 ASP A O 1
ATOM 744 N N . LEU A 1 91 ? -3.615 7.920 -8.200 1.00 84.94 91 LEU A N 1
ATOM 745 C CA . LEU A 1 91 ? -2.254 7.429 -8.407 1.00 84.94 91 LEU A CA 1
ATOM 746 C C . LEU A 1 91 ? -1.204 8.549 -8.435 1.00 84.94 91 LEU A C 1
ATOM 748 O O . LEU A 1 91 ? -0.013 8.247 -8.601 1.00 84.94 91 LEU A O 1
ATOM 752 N N . GLY A 1 92 ? -1.636 9.806 -8.310 1.00 82.69 92 GLY A N 1
ATOM 753 C CA . GLY A 1 92 ? -0.801 11.001 -8.334 1.00 82.69 92 GLY A CA 1
ATOM 754 C C . GLY A 1 92 ? -0.006 11.236 -7.047 1.00 82.69 92 GLY A C 1
ATOM 755 O O . GLY A 1 92 ? 0.056 10.394 -6.147 1.00 82.69 92 GLY A O 1
ATOM 756 N N . CYS A 1 93 ? 0.629 12.410 -6.970 1.00 80.75 93 CYS A N 1
ATOM 757 C CA . CYS A 1 93 ? 1.442 12.813 -5.819 1.00 80.75 93 CYS A CA 1
ATOM 758 C C . CYS A 1 93 ? 0.606 13.110 -4.567 1.00 80.75 93 CYS A C 1
ATOM 760 O O . CYS A 1 93 ? 1.063 12.853 -3.456 1.00 80.75 93 CYS A O 1
ATOM 762 N N . ARG A 1 94 ? -0.617 13.624 -4.745 1.00 85.12 94 ARG A N 1
ATOM 763 C CA . ARG A 1 94 ? -1.549 13.884 -3.645 1.00 85.12 94 ARG A CA 1
ATOM 764 C C . ARG A 1 94 ? -2.072 12.567 -3.078 1.00 85.12 94 ARG A C 1
ATOM 766 O O . ARG A 1 94 ? -2.262 11.604 -3.818 1.00 85.12 94 ARG A O 1
ATOM 773 N N . ASP A 1 95 ?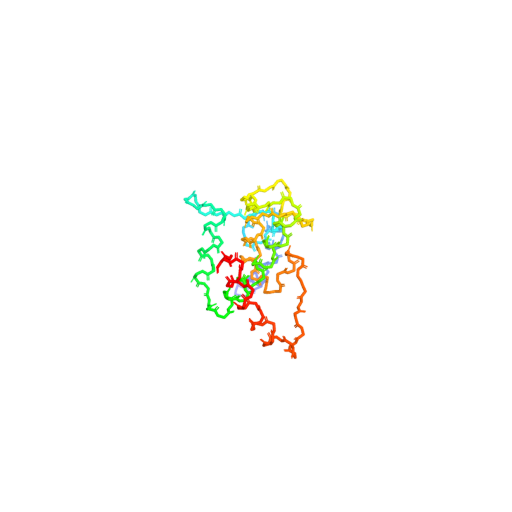 -2.283 12.537 -1.768 1.00 87.44 95 ASP A N 1
ATOM 774 C CA . ASP A 1 95 ? -2.907 11.406 -1.083 1.00 87.44 95 ASP A CA 1
ATOM 775 C C . ASP A 1 95 ? -4.426 11.513 -1.230 1.00 87.44 95 ASP A C 1
ATOM 777 O O . ASP A 1 95 ? -5.080 12.285 -0.533 1.00 87.44 95 ASP A O 1
ATOM 781 N N . ILE A 1 96 ? -4.958 10.795 -2.216 1.00 91.25 96 ILE A N 1
ATOM 782 C CA . ILE A 1 96 ? -6.393 10.652 -2.461 1.00 91.25 96 ILE A CA 1
ATOM 783 C C . ILE A 1 96 ? -6.734 9.187 -2.149 1.00 91.25 96 ILE A C 1
ATOM 785 O O . ILE A 1 96 ? -6.108 8.293 -2.730 1.00 91.25 96 ILE A O 1
ATOM 789 N N . PRO A 1 97 ? -7.680 8.918 -1.235 1.00 93.44 97 PRO A N 1
ATOM 790 C CA . PRO A 1 97 ? -7.902 7.577 -0.706 1.00 93.44 97 PRO A CA 1
ATOM 791 C C . PRO A 1 97 ? -8.602 6.656 -1.697 1.00 93.44 97 PRO A C 1
ATOM 793 O O . PRO A 1 97 ? -9.771 6.842 -2.007 1.00 93.44 97 PRO A O 1
ATOM 796 N N . SER A 1 98 ? -7.943 5.602 -2.158 1.00 95.06 98 SER A N 1
ATOM 797 C CA . SER A 1 98 ? -8.620 4.566 -2.941 1.00 95.06 98 SER A CA 1
ATOM 798 C C . SER A 1 98 ? -8.011 3.190 -2.723 1.00 95.06 98 SER A C 1
ATOM 800 O O . SER A 1 98 ? -6.817 3.057 -2.422 1.00 95.06 98 SER A O 1
ATOM 802 N N . TRP A 1 99 ? -8.809 2.144 -2.934 1.00 95.56 99 TRP A N 1
ATOM 803 C CA . TRP A 1 99 ? -8.288 0.775 -2.944 1.00 95.56 99 TRP A CA 1
ATOM 804 C C . TRP A 1 99 ? -7.265 0.562 -4.062 1.00 95.56 99 TRP A C 1
ATOM 806 O O . TRP A 1 99 ? -6.282 -0.158 -3.868 1.00 95.56 99 TRP A O 1
ATOM 816 N N . ARG A 1 100 ? -7.413 1.250 -5.200 1.00 93.81 100 ARG A N 1
ATOM 817 C CA . ARG A 1 100 ? -6.404 1.282 -6.266 1.00 93.81 100 ARG A CA 1
ATOM 818 C C . ARG A 1 100 ? -5.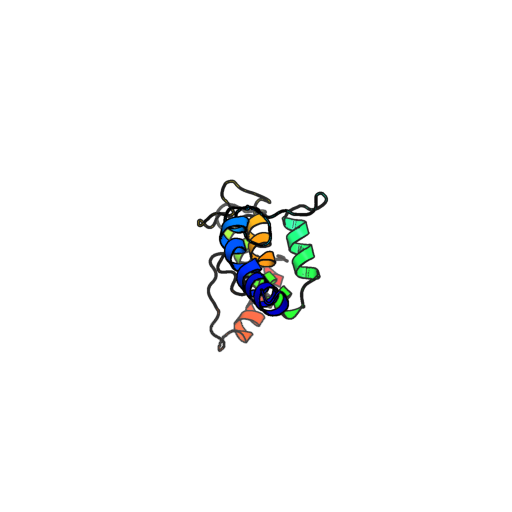055 1.817 -5.771 1.00 93.81 100 ARG A C 1
ATOM 820 O O . ARG A 1 100 ? -4.015 1.228 -6.073 1.00 93.81 100 ARG A O 1
ATOM 827 N N . ARG A 1 101 ? -5.036 2.876 -4.954 1.00 93.19 101 ARG A N 1
ATOM 828 C CA . ARG A 1 101 ? -3.803 3.405 -4.340 1.00 93.19 101 ARG A CA 1
ATOM 829 C C . ARG A 1 101 ? -3.189 2.426 -3.333 1.00 93.19 101 ARG A C 1
ATOM 831 O O . ARG A 1 101 ? -1.964 2.260 -3.307 1.00 93.19 101 ARG A O 1
ATOM 838 N N . ILE A 1 102 ? -4.016 1.732 -2.551 1.00 94.94 102 ILE A N 1
ATOM 839 C CA . ILE A 1 102 ? -3.556 0.658 -1.656 1.00 94.94 102 ILE A CA 1
ATOM 840 C C . ILE A 1 102 ? -2.895 -0.457 -2.474 1.00 94.94 102 ILE A C 1
ATOM 842 O O . ILE A 1 102 ? -1.756 -0.825 -2.194 1.00 94.94 102 ILE A O 1
ATOM 846 N N . CYS A 1 103 ? -3.534 -0.920 -3.550 1.00 94.06 103 CYS A N 1
ATOM 847 C CA . CYS A 1 103 ? -2.957 -1.925 -4.445 1.00 94.06 103 CYS A CA 1
ATOM 848 C C . CYS A 1 103 ? -1.632 -1.463 -5.054 1.00 94.06 103 CYS A C 1
ATOM 850 O O . CYS A 1 103 ? -0.673 -2.227 -5.070 1.00 94.06 103 CYS A O 1
ATOM 852 N N . LYS A 1 104 ? -1.529 -0.200 -5.491 1.00 90.88 104 LYS A N 1
ATOM 853 C CA . LYS A 1 104 ? -0.259 0.371 -5.973 1.00 90.88 104 LYS A CA 1
ATOM 854 C C . LYS A 1 104 ? 0.848 0.262 -4.924 1.00 90.88 104 LYS A C 1
ATOM 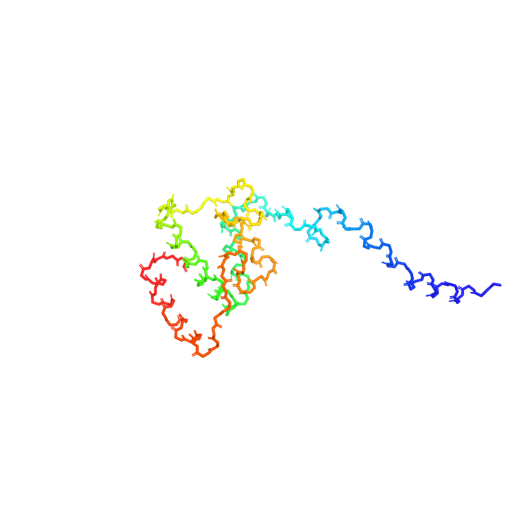856 O O . LYS A 1 104 ? 1.981 -0.055 -5.272 1.00 90.88 104 LYS A O 1
ATOM 861 N N . THR A 1 105 ? 0.520 0.523 -3.662 1.00 92.75 105 THR A N 1
ATOM 862 C CA . THR A 1 105 ? 1.462 0.437 -2.535 1.00 92.75 105 THR A CA 1
ATOM 863 C C . THR A 1 105 ? 1.954 -1.001 -2.344 1.00 92.75 105 THR A C 1
ATOM 865 O O . THR A 1 105 ? 3.159 -1.222 -2.223 1.00 92.75 105 THR A O 1
ATOM 868 N N . LEU A 1 106 ? 1.041 -1.977 -2.406 1.00 93.38 106 LEU A N 1
ATOM 869 C CA . LEU A 1 106 ? 1.358 -3.405 -2.286 1.00 93.38 106 LEU A CA 1
ATOM 870 C C . LEU A 1 106 ? 2.202 -3.913 -3.465 1.00 93.38 106 LEU A C 1
ATOM 872 O O . LEU A 1 106 ? 3.245 -4.523 -3.251 1.00 93.38 106 LEU A O 1
ATOM 876 N N . ILE A 1 107 ? 1.801 -3.610 -4.705 1.00 90.75 107 ILE A N 1
ATOM 877 C CA . ILE A 1 107 ? 2.489 -4.048 -5.935 1.00 90.75 107 ILE A CA 1
ATOM 878 C C . ILE A 1 107 ? 3.910 -3.483 -6.008 1.00 90.75 107 ILE A C 1
ATOM 880 O O . ILE A 1 107 ? 4.835 -4.173 -6.422 1.00 90.75 107 ILE A O 1
ATOM 884 N N . LYS A 1 108 ? 4.103 -2.230 -5.576 1.00 87.69 108 LYS A N 1
ATOM 885 C CA . LYS A 1 108 ? 5.432 -1.606 -5.512 1.00 87.69 108 LYS A CA 1
ATOM 886 C C . LYS A 1 108 ? 6.319 -2.152 -4.396 1.00 87.69 108 LYS A C 1
ATOM 888 O O . LYS A 1 108 ? 7.474 -1.743 -4.311 1.00 87.69 108 LYS A O 1
ATOM 893 N N . ASN A 1 109 ? 5.782 -3.012 -3.531 1.00 90.00 109 ASN A N 1
ATOM 894 C CA . ASN A 1 109 ? 6.432 -3.448 -2.305 1.00 90.00 109 ASN A CA 1
ATOM 895 C C . ASN A 1 109 ? 6.932 -2.256 -1.459 1.00 90.00 109 ASN A C 1
ATOM 897 O O . ASN A 1 109 ? 8.053 -2.251 -0.944 1.00 90.00 109 ASN A O 1
ATOM 901 N N . ASP A 1 110 ? 6.109 -1.205 -1.347 1.00 91.12 110 ASP A N 1
ATOM 902 C CA . ASP A 1 110 ? 6.395 -0.037 -0.508 1.00 91.12 110 ASP A CA 1
ATOM 903 C C . ASP A 1 110 ? 6.205 -0.410 0.967 1.00 91.12 110 ASP A C 1
ATOM 905 O O . ASP A 1 110 ? 5.192 -0.091 1.590 1.00 91.12 110 ASP A O 1
ATOM 909 N N . PHE A 1 111 ? 7.207 -1.093 1.528 1.00 91.06 111 PHE A N 1
ATOM 910 C CA . PHE A 1 111 ? 7.162 -1.646 2.882 1.00 91.06 111 PHE A CA 1
ATOM 911 C C . PHE A 1 111 ? 6.815 -0.595 3.938 1.00 91.06 111 PHE A C 1
ATOM 913 O O . PHE A 1 111 ? 6.112 -0.873 4.902 1.00 91.06 111 PHE A O 1
ATOM 920 N N . TRP A 1 112 ? 7.261 0.649 3.772 1.00 91.56 112 TRP A N 1
ATOM 921 C CA . TRP A 1 112 ? 6.973 1.711 4.738 1.00 91.56 112 TRP A CA 1
ATOM 922 C C . TRP A 1 112 ? 5.621 2.389 4.517 1.00 91.56 112 TRP A C 1
ATOM 924 O O . TRP A 1 112 ? 5.216 3.183 5.365 1.00 91.56 112 TRP A O 1
ATOM 934 N N . CYS A 1 113 ? 4.926 2.056 3.426 1.00 93.31 113 CYS A N 1
ATOM 935 C CA . CYS A 1 113 ? 3.665 2.651 3.000 1.00 93.31 113 CYS A CA 1
ATOM 936 C C . CYS A 1 113 ? 3.766 4.177 2.841 1.00 93.31 113 CYS A C 1
ATOM 938 O O . CYS A 1 113 ? 2.836 4.905 3.193 1.00 93.31 113 CYS A O 1
ATOM 940 N N . ARG A 1 114 ? 4.891 4.679 2.311 1.00 90.69 114 ARG A N 1
ATOM 941 C CA . ARG A 1 114 ? 5.097 6.124 2.080 1.00 90.69 114 ARG A CA 1
ATOM 942 C C . ARG A 1 114 ? 4.063 6.694 1.116 1.00 90.69 114 ARG A C 1
ATOM 944 O O . ARG A 1 114 ? 3.653 7.841 1.256 1.00 90.69 114 ARG A O 1
ATOM 951 N N . THR A 1 115 ? 3.605 5.873 0.175 1.00 87.69 115 THR A N 1
ATOM 952 C CA . THR A 1 115 ? 2.529 6.211 -0.764 1.00 87.69 115 THR A CA 1
ATOM 953 C C . THR A 1 115 ? 1.206 6.511 -0.043 1.00 87.69 115 THR A C 1
ATOM 955 O O . THR A 1 115 ? 0.426 7.330 -0.519 1.00 87.69 115 THR A O 1
ATOM 958 N N . LEU A 1 116 ? 0.973 5.917 1.130 1.00 92.19 116 LEU A N 1
ATOM 959 C CA . LEU A 1 116 ? -0.193 6.153 1.992 1.00 92.19 116 LEU A CA 1
ATOM 960 C C . LEU A 1 116 ? 0.133 7.119 3.147 1.00 92.19 116 LEU A C 1
ATOM 962 O O . LEU A 1 116 ? -0.471 7.048 4.215 1.00 92.19 116 LEU A O 1
ATOM 966 N N . SER A 1 117 ? 1.133 7.986 2.958 1.00 89.38 117 SER A N 1
ATOM 967 C CA . SER A 1 117 ? 1.541 9.017 3.920 1.00 89.38 117 SER A CA 1
ATOM 968 C C . SER A 1 117 ? 2.103 8.485 5.251 1.00 89.38 117 SER A C 1
ATOM 970 O O . SER A 1 117 ? 2.115 9.199 6.255 1.00 89.38 117 SER A O 1
ATOM 972 N N . PHE A 1 118 ? 2.615 7.248 5.285 1.00 92.81 118 PHE A N 1
ATOM 973 C CA . PHE A 1 118 ? 3.276 6.699 6.472 1.00 92.81 118 PHE A CA 1
ATOM 974 C C . PHE A 1 118 ? 4.791 6.928 6.483 1.00 92.81 118 PHE A C 1
ATOM 976 O O . PHE A 1 118 ? 5.460 6.996 5.452 1.00 92.81 118 PHE A O 1
ATOM 983 N N . SER A 1 119 ? 5.339 6.949 7.699 1.00 88.69 119 SER A N 1
ATOM 984 C CA . SER A 1 119 ? 6.777 6.978 7.969 1.00 88.69 119 SER A CA 1
ATOM 985 C C . SER A 1 119 ? 7.239 5.697 8.680 1.00 88.69 119 SER A C 1
ATOM 987 O O . SER A 1 119 ? 6.421 5.018 9.321 1.00 88.69 119 SER A O 1
ATOM 989 N N . PRO A 1 120 ? 8.542 5.355 8.603 1.00 87.50 120 PRO A N 1
ATOM 990 C CA . PRO A 1 120 ? 9.108 4.230 9.337 1.00 87.50 120 PRO A CA 1
ATOM 991 C C . PRO A 1 120 ? 8.893 4.359 10.847 1.00 87.50 120 PRO A C 1
ATOM 993 O O . PRO A 1 120 ? 9.066 5.428 11.435 1.00 87.50 120 PRO A O 1
ATOM 996 N N . ASN A 1 121 ? 8.551 3.243 11.488 1.00 84.12 121 ASN A N 1
ATOM 997 C CA . ASN A 1 121 ? 8.463 3.177 12.943 1.00 84.12 121 ASN A CA 1
ATOM 998 C C . ASN A 1 121 ? 9.871 3.002 13.534 1.00 84.12 121 ASN A C 1
ATOM 1000 O O . ASN A 1 121 ? 10.687 2.259 12.990 1.00 84.12 121 ASN A O 1
ATOM 1004 N N . LYS A 1 122 ? 10.154 3.634 14.681 1.00 85.44 122 LYS A N 1
ATOM 1005 C CA . LYS A 1 122 ? 11.424 3.419 15.395 1.00 85.44 122 LYS A CA 1
ATOM 1006 C C . LYS A 1 122 ? 11.509 1.959 15.879 1.00 85.44 122 LYS A C 1
ATOM 1008 O O . LYS A 1 122 ? 10.569 1.528 16.555 1.00 85.44 122 LYS A O 1
ATOM 1013 N N . PRO A 1 123 ? 12.619 1.230 15.640 1.00 86.06 123 PRO A N 1
ATOM 1014 C CA . PRO A 1 123 ? 12.740 -0.189 15.998 1.00 86.06 123 PRO A CA 1
ATOM 1015 C C . PRO A 1 123 ? 12.406 -0.488 17.466 1.00 86.06 123 PRO A C 1
ATOM 1017 O O . PRO A 1 123 ? 11.638 -1.400 17.751 1.00 86.06 123 PRO A O 1
ATOM 1020 N N . ARG A 1 124 ? 12.868 0.368 18.391 1.00 88.81 124 ARG A N 1
ATOM 1021 C CA . ARG A 1 124 ? 12.642 0.246 19.846 1.00 88.81 124 ARG A CA 1
ATOM 1022 C C . ARG A 1 124 ? 11.164 0.183 20.262 1.00 88.81 124 ARG A C 1
ATOM 1024 O O . ARG A 1 124 ? 10.854 -0.250 21.364 1.00 88.81 124 ARG A O 1
ATOM 1031 N N . HIS A 1 125 ? 10.244 0.664 19.429 1.00 86.06 125 HIS A N 1
ATOM 1032 C CA . HIS A 1 125 ? 8.816 0.722 19.752 1.00 86.06 125 HIS A CA 1
ATOM 1033 C C . HIS A 1 125 ? 7.961 -0.192 18.872 1.00 86.06 125 HIS A C 1
ATOM 1035 O O . HIS A 1 125 ? 6.735 -0.132 18.968 1.00 86.06 125 HIS A O 1
ATOM 1041 N N . TYR A 1 126 ? 8.579 -1.008 18.015 1.00 87.12 126 TYR A N 1
ATOM 1042 C CA . TYR A 1 126 ? 7.855 -1.790 17.019 1.00 87.12 126 TYR A CA 1
ATOM 1043 C C . TYR A 1 126 ? 6.982 -2.882 17.651 1.00 87.12 126 TYR A C 1
ATOM 1045 O O . TYR A 1 126 ? 5.802 -2.967 17.331 1.00 87.12 126 TYR A O 1
ATOM 1053 N N . GLU A 1 127 ? 7.502 -3.634 18.622 1.00 88.12 127 GLU A N 1
ATOM 1054 C CA . GLU A 1 127 ? 6.738 -4.683 19.321 1.00 88.12 127 GLU A CA 1
ATOM 1055 C C . GLU A 1 127 ? 5.513 -4.123 20.050 1.00 88.12 127 GLU A C 1
ATOM 1057 O O . GLU A 1 127 ? 4.394 -4.601 19.871 1.00 88.12 127 GLU A O 1
ATOM 1062 N N . ARG A 1 128 ? 5.697 -3.028 20.797 1.00 90.06 128 ARG A N 1
ATOM 1063 C CA . ARG A 1 128 ? 4.592 -2.331 21.471 1.00 90.06 128 ARG A CA 1
ATOM 1064 C C . ARG A 1 128 ? 3.558 -1.796 20.476 1.00 90.06 128 ARG A C 1
ATOM 1066 O O . ARG A 1 128 ? 2.368 -1.752 20.779 1.00 90.06 128 ARG A O 1
ATOM 1073 N N . TYR A 1 129 ? 4.003 -1.353 19.299 1.00 89.56 129 TYR A N 1
ATOM 1074 C CA . TYR A 1 129 ? 3.103 -0.939 18.225 1.00 89.56 129 TYR A CA 1
ATOM 1075 C C . TYR A 1 129 ? 2.277 -2.121 17.702 1.00 89.56 129 TYR A C 1
ATOM 1077 O O . TYR A 1 129 ? 1.067 -1.969 17.564 1.00 89.56 129 TYR A O 1
ATOM 1085 N N . LEU A 1 130 ? 2.891 -3.287 17.474 1.00 89.62 130 LEU A N 1
ATOM 1086 C CA . LEU A 1 130 ? 2.181 -4.490 17.025 1.00 89.62 130 LEU A CA 1
ATOM 1087 C C . LEU A 1 130 ? 1.111 -4.933 18.031 1.00 89.62 130 LEU A C 1
ATOM 1089 O O . LEU A 1 130 ? -0.031 -5.153 17.636 1.00 89.62 130 LEU A O 1
ATOM 1093 N N . GLN A 1 131 ? 1.441 -4.979 19.326 1.00 91.31 131 GLN A N 1
ATOM 1094 C CA . GLN A 1 131 ? 0.478 -5.322 20.383 1.00 91.31 131 GLN A CA 1
ATOM 1095 C C . GLN A 1 131 ? -0.731 -4.378 20.378 1.00 91.31 131 GLN A C 1
ATOM 1097 O O . GLN A 1 131 ? -1.874 -4.822 20.278 1.00 91.31 131 GLN A O 1
ATOM 1102 N N . ARG A 1 132 ? -0.475 -3.066 20.358 1.00 91.69 132 ARG A N 1
ATOM 1103 C CA . ARG A 1 132 ? -1.531 -2.048 20.288 1.00 91.69 132 ARG A CA 1
ATOM 1104 C C . ARG A 1 132 ? -2.379 -2.174 19.022 1.00 91.69 132 ARG A C 1
ATOM 1106 O O . ARG A 1 132 ? -3.582 -1.942 19.058 1.00 91.69 132 ARG A O 1
ATOM 1113 N N . MET A 1 133 ? -1.762 -2.483 17.883 1.00 91.94 133 MET A N 1
ATOM 1114 C CA . MET A 1 133 ? -2.496 -2.665 16.631 1.00 91.94 133 MET A CA 1
ATOM 1115 C C . MET A 1 133 ? -3.379 -3.909 16.660 1.00 91.94 133 MET A C 1
ATOM 1117 O O . MET A 1 133 ? -4.489 -3.860 16.137 1.00 91.94 133 MET A O 1
ATOM 1121 N N . LYS A 1 134 ? -2.927 -4.986 17.311 1.00 90.31 134 LYS A N 1
ATOM 1122 C CA . LYS A 1 134 ? -3.719 -6.202 17.512 1.00 90.31 134 LYS A CA 1
ATOM 1123 C C . LYS A 1 134 ? -4.976 -5.930 18.341 1.00 90.31 134 LYS A C 1
ATOM 1125 O O . LYS A 1 134 ? -6.040 -6.428 17.996 1.00 90.31 134 LYS A O 1
ATOM 1130 N N . GLU A 1 135 ? -4.867 -5.123 19.394 1.00 91.94 135 GLU A N 1
ATOM 1131 C CA . GLU A 1 135 ? -6.013 -4.680 20.206 1.00 91.94 135 GLU A CA 1
ATOM 1132 C C . GLU A 1 135 ? -6.961 -3.791 19.391 1.00 91.94 135 GLU A C 1
ATOM 1134 O O . GLU A 1 135 ? -8.142 -4.096 19.257 1.00 91.94 135 GLU A O 1
ATOM 1139 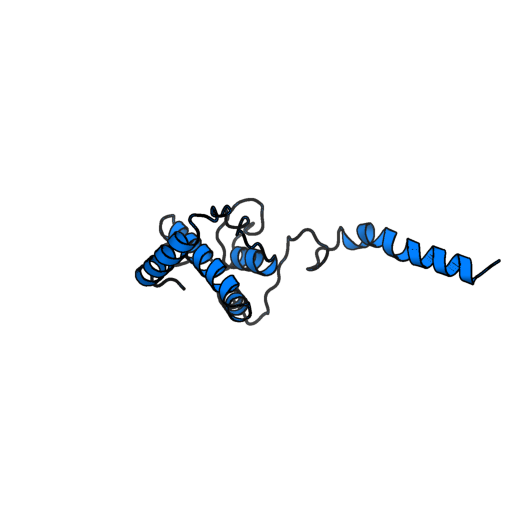N N . ARG A 1 136 ? -6.426 -2.754 18.736 1.00 91.31 136 ARG A N 1
ATOM 1140 C CA . ARG A 1 136 ? -7.220 -1.808 17.936 1.00 91.31 136 ARG A CA 1
ATOM 1141 C C . ARG A 1 136 ? -7.966 -2.459 16.782 1.00 91.31 136 ARG A C 1
ATOM 1143 O O . ARG A 1 136 ? -9.099 -2.092 16.509 1.00 91.31 136 ARG A O 1
ATOM 1150 N N . ARG A 1 137 ? -7.353 -3.417 16.084 1.00 87.75 137 ARG A N 1
ATOM 1151 C CA . ARG A 1 137 ? -8.027 -4.120 14.983 1.00 87.75 137 ARG A CA 1
ATOM 1152 C C . ARG A 1 137 ? -9.198 -4.962 15.476 1.00 87.75 137 ARG A C 1
ATOM 1154 O O . ARG A 1 137 ? -10.225 -4.981 14.809 1.00 87.75 137 ARG A O 1
ATOM 1161 N N . LYS A 1 138 ? -9.082 -5.574 16.662 1.00 89.38 138 LYS A N 1
ATOM 1162 C CA . LYS A 1 138 ? -10.212 -6.260 17.305 1.00 89.38 138 LYS A CA 1
ATOM 1163 C C . LYS A 1 138 ? -11.343 -5.288 17.638 1.00 89.38 138 LYS A C 1
ATOM 1165 O O . LYS A 1 138 ? -12.494 -5.612 17.389 1.00 89.38 138 LYS A O 1
ATOM 1170 N N . GLU A 1 139 ? -11.017 -4.108 18.165 1.00 89.56 139 GLU A N 1
ATOM 1171 C CA . GLU A 1 139 ? -12.012 -3.075 18.487 1.00 89.56 139 GLU A CA 1
ATOM 1172 C C . GLU A 1 139 ? -12.699 -2.506 17.242 1.00 89.56 139 GLU A C 1
ATOM 1174 O O . GLU A 1 139 ? -13.897 -2.243 17.259 1.00 89.56 139 GLU A O 1
ATOM 1179 N N . TRP A 1 140 ? -11.945 -2.276 16.167 1.00 85.00 140 TRP A N 1
ATOM 1180 C CA . TRP A 1 140 ? -12.476 -1.644 14.960 1.00 85.00 140 TRP A CA 1
ATOM 1181 C C . TRP A 1 140 ? -13.233 -2.622 14.063 1.00 85.00 140 TRP A C 1
ATOM 1183 O O . TRP A 1 140 ? -14.027 -2.171 13.245 1.00 85.00 140 TRP A O 1
ATOM 1193 N N . GLY A 1 141 ? -12.983 -3.931 14.180 1.00 80.62 141 GLY A N 1
ATOM 1194 C CA . GLY A 1 141 ? -13.550 -4.930 13.270 1.00 80.62 141 GLY A CA 1
ATOM 1195 C C . GLY A 1 141 ? -13.119 -4.718 11.814 1.00 80.62 141 GLY A C 1
ATOM 1196 O O . GLY A 1 141 ? -13.848 -5.077 10.894 1.00 80.62 141 GLY A O 1
ATOM 1197 N N . ILE A 1 142 ? -11.964 -4.074 11.604 1.00 74.38 142 ILE A N 1
ATOM 1198 C CA . ILE A 1 142 ? -11.423 -3.756 10.280 1.00 74.38 142 ILE A CA 1
ATOM 1199 C C . ILE A 1 142 ? -10.267 -4.706 9.983 1.00 74.38 142 ILE A C 1
ATOM 1201 O O . ILE A 1 142 ? -9.260 -4.702 10.708 1.00 74.38 142 ILE A O 1
ATOM 1205 N N . LEU A 1 143 ? -10.397 -5.407 8.849 1.00 62.53 143 LEU A N 1
ATOM 1206 C CA . LEU A 1 143 ? -9.462 -6.436 8.377 1.00 62.53 143 LEU A CA 1
ATOM 1207 C C . LEU A 1 143 ? -9.265 -7.521 9.444 1.00 62.53 143 LEU A C 1
ATOM 1209 O O . LEU A 1 143 ? -8.101 -7.922 9.658 1.00 62.53 143 LEU A O 1
#

Secondary structure (DSSP, 8-state):
--HHHHHHHHHHHTTTTHHHHHTT--STTTS-S------TT--HHHHHHHHHHHS-HHHHHHHHHHHHHHHHHHHTTT-SS---S--TTTTSSS----HHHHHHHHHTT-TT-GGGT--PPPGGGHHHHHHHHHHHHHHHT--

Radius of gyration: 20.82 Å; chains: 1; bounding box: 57×28×62 Å

Sequence (143 aa):
LEPETWARMCERVSGAASGALYANESGAYFALHKRISKPAHHTWRSYAMFLLDVMPERTAEHYRNKIAVYLRWYQTRGFPDDIPDEQENDLGCRDIPSWRRICKTLIKNDFWCRTLSFSPNKPRHYERYLQRMKERRKEWGIL

pLDDT: mean 85.66, std 11.66, range [49.22, 96.31]